Protein AF-A0A3D2AA61-F1 (afdb_monomer)

pLDDT: mean 83.74, std 10.02, range [57.31, 95.0]

Secondary structure (DSSP, 8-state):
--HHHHHHHHHHHHHHHHHHHHHHH-SS-GGGTTSTTTTTTTT---TTHHIIIIIHHHHHHHHHHHHHHHHHTGGGGGGHHHHHHHHHHHHHHHHHHHHTTSS-S---HHHHHHHHHHHHHHHHHHHHHHHTT-

Structure (mmCIF, N/CA/C/O backbone):
data_AF-A0A3D2AA61-F1
#
_entry.id   AF-A0A3D2AA61-F1
#
loop_
_atom_site.group_PDB
_atom_site.id
_atom_site.type_symbol
_atom_site.label_atom_id
_atom_site.label_alt_id
_atom_site.label_comp_id
_atom_site.label_asym_id
_atom_site.label_entity_id
_atom_site.label_seq_id
_atom_site.pdbx_PDB_ins_code
_atom_site.Cartn_x
_atom_site.Cartn_y
_atom_site.Cartn_z
_atom_site.occupancy
_atom_site.B_iso_or_equiv
_atom_site.auth_seq_id
_atom_site.auth_comp_id
_atom_site.auth_asym_id
_atom_site.auth_atom_id
_atom_site.pdbx_PDB_model_num
ATOM 1 N N . MET A 1 1 ? -23.909 0.444 8.204 1.00 60.06 1 MET A N 1
ATOM 2 C CA . MET A 1 1 ? -22.851 -0.455 7.676 1.00 60.06 1 MET A CA 1
ATOM 3 C C . MET A 1 1 ? -21.750 -0.605 8.720 1.00 60.06 1 MET A C 1
ATOM 5 O O . MET A 1 1 ? -21.261 0.413 9.195 1.00 60.06 1 MET A O 1
ATOM 9 N N . ASP A 1 2 ? -21.371 -1.830 9.090 1.00 82.88 2 ASP A N 1
ATOM 10 C CA . ASP A 1 2 ? -20.314 -2.131 10.080 1.00 82.88 2 ASP A CA 1
ATOM 11 C C . ASP A 1 2 ? -18.966 -1.479 9.692 1.00 82.88 2 ASP A C 1
ATOM 13 O O . ASP A 1 2 ? -18.650 -1.355 8.506 1.00 82.88 2 ASP A O 1
ATOM 17 N N . LEU A 1 3 ? -18.191 -0.993 10.669 1.00 84.00 3 LEU A N 1
ATOM 18 C CA . LEU A 1 3 ? -16.835 -0.474 10.459 1.00 84.00 3 LEU A CA 1
ATOM 19 C C . LEU A 1 3 ? -15.946 -1.510 9.769 1.00 84.00 3 LEU A C 1
ATOM 21 O O . LEU A 1 3 ? -15.302 -1.158 8.786 1.00 84.00 3 LEU A O 1
ATOM 25 N N . ARG A 1 4 ? -15.992 -2.777 10.202 1.00 85.38 4 ARG A N 1
ATOM 26 C CA . ARG A 1 4 ? -15.213 -3.870 9.593 1.00 85.38 4 ARG A CA 1
ATOM 27 C C . ARG A 1 4 ? -15.485 -3.995 8.102 1.00 85.38 4 ARG A C 1
ATOM 29 O O . ARG A 1 4 ? -14.555 -4.031 7.307 1.00 85.38 4 ARG A O 1
ATOM 36 N N . LYS A 1 5 ? -16.766 -3.972 7.725 1.00 88.88 5 LYS A N 1
ATOM 37 C CA . LYS A 1 5 ? -17.198 -4.058 6.324 1.00 88.88 5 LYS A CA 1
ATOM 38 C C . LYS A 1 5 ? -16.640 -2.902 5.498 1.00 88.88 5 LYS A C 1
ATOM 40 O O . LYS A 1 5 ? -16.124 -3.134 4.415 1.00 88.88 5 LYS A O 1
ATOM 45 N N . THR A 1 6 ? -16.682 -1.672 6.017 1.00 89.69 6 THR A N 1
ATOM 46 C CA . THR A 1 6 ? -16.098 -0.514 5.319 1.00 89.69 6 THR A CA 1
ATOM 47 C C . THR A 1 6 ? -14.590 -0.675 5.113 1.00 89.69 6 THR A C 1
ATOM 49 O O . THR A 1 6 ? -14.113 -0.445 4.009 1.00 89.69 6 THR A O 1
ATOM 52 N N . LEU A 1 7 ? -13.845 -1.103 6.138 1.00 90.88 7 LEU A N 1
ATOM 53 C CA . LEU A 1 7 ? -12.395 -1.305 6.025 1.00 90.88 7 LEU A CA 1
ATOM 54 C C . LEU A 1 7 ? -12.047 -2.435 5.045 1.00 90.88 7 LEU A C 1
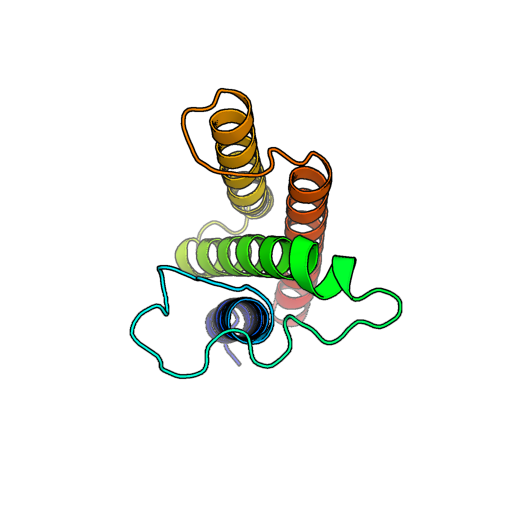ATOM 56 O O . LEU A 1 7 ? -11.151 -2.271 4.223 1.00 90.88 7 LEU A O 1
ATOM 60 N N . ALA A 1 8 ? -12.789 -3.544 5.089 1.00 92.06 8 ALA A N 1
ATOM 61 C CA . ALA A 1 8 ? -12.619 -4.660 4.163 1.00 92.06 8 ALA A CA 1
ATOM 62 C C . ALA A 1 8 ? -12.894 -4.245 2.710 1.00 92.06 8 ALA A C 1
ATOM 64 O O . ALA A 1 8 ? -12.140 -4.619 1.819 1.00 92.06 8 ALA A O 1
ATOM 65 N N . ILE A 1 9 ? -13.919 -3.420 2.470 1.00 93.00 9 ILE A N 1
ATOM 66 C CA . ILE A 1 9 ? -14.203 -2.870 1.137 1.00 93.00 9 ILE A CA 1
ATOM 67 C C . ILE A 1 9 ? -13.016 -2.041 0.630 1.00 93.00 9 ILE A C 1
ATOM 69 O O . ILE A 1 9 ? -12.589 -2.243 -0.503 1.00 93.00 9 ILE A O 1
ATOM 73 N N . HIS A 1 10 ? -12.452 -1.154 1.460 1.00 93.25 10 HIS A N 1
ATOM 74 C CA . HIS A 1 10 ? -11.259 -0.386 1.086 1.00 93.25 10 HIS A CA 1
ATOM 75 C C . HIS A 1 10 ? -10.081 -1.301 0.730 1.00 93.25 10 HIS A C 1
ATOM 77 O O . HIS A 1 10 ? -9.452 -1.095 -0.303 1.00 93.25 10 HIS A O 1
ATOM 83 N N . ALA A 1 11 ? -9.818 -2.333 1.536 1.00 93.31 11 ALA A N 1
ATOM 84 C CA . ALA A 1 11 ? -8.744 -3.284 1.265 1.00 93.31 11 ALA A CA 1
ATOM 85 C C . ALA A 1 11 ? -8.946 -4.031 -0.064 1.00 93.31 11 ALA A C 1
ATOM 87 O O . ALA A 1 11 ? -8.049 -4.048 -0.904 1.00 93.31 11 ALA A O 1
ATOM 88 N N . VAL A 1 12 ? -10.132 -4.610 -0.275 1.00 94.62 12 VAL A N 1
ATOM 89 C CA . VAL A 1 12 ? -10.428 -5.424 -1.463 1.00 94.62 12 VAL A CA 1
ATOM 90 C C . VAL A 1 12 ? -10.426 -4.576 -2.731 1.00 94.62 12 VAL A C 1
ATOM 92 O O . VAL A 1 12 ? -9.796 -4.965 -3.709 1.00 94.62 12 VAL A O 1
ATOM 95 N N . ILE A 1 13 ? -11.078 -3.407 -2.723 1.00 94.56 13 ILE A N 1
ATOM 96 C CA . ILE A 1 13 ? -11.121 -2.529 -3.902 1.00 94.56 13 ILE A CA 1
ATOM 97 C C . ILE A 1 13 ? -9.711 -2.086 -4.288 1.00 94.56 13 ILE A C 1
ATOM 99 O O . ILE A 1 13 ? -9.344 -2.190 -5.455 1.00 94.56 13 ILE A O 1
ATOM 103 N N . SER A 1 14 ? -8.903 -1.630 -3.328 1.00 94.31 14 SER A N 1
ATOM 104 C CA . SER A 1 14 ? -7.536 -1.191 -3.618 1.00 94.31 14 SER A CA 1
ATOM 105 C C . SER A 1 14 ? -6.659 -2.327 -4.137 1.00 94.31 14 SER A C 1
ATOM 107 O O . SER A 1 14 ? -5.884 -2.112 -5.065 1.00 94.31 14 SER A O 1
ATOM 109 N N . LEU A 1 15 ? -6.817 -3.541 -3.605 1.00 92.50 15 LEU A N 1
ATOM 110 C CA . LEU A 1 15 ? -6.068 -4.710 -4.060 1.00 92.50 15 LEU A CA 1
ATOM 111 C C . LEU A 1 15 ? -6.464 -5.118 -5.486 1.00 92.50 15 LEU A C 1
ATOM 113 O O . LEU A 1 15 ? -5.591 -5.329 -6.325 1.00 92.50 15 LEU A O 1
ATOM 117 N N . VAL A 1 16 ? -7.764 -5.153 -5.792 1.00 92.56 16 VAL A N 1
ATOM 118 C CA . VAL A 1 16 ? -8.268 -5.442 -7.145 1.00 92.56 16 VAL A CA 1
ATOM 119 C C . VAL A 1 16 ? -7.800 -4.383 -8.142 1.00 92.56 16 VAL A C 1
ATOM 121 O O . VAL A 1 16 ? -7.336 -4.732 -9.227 1.00 92.56 16 VAL A O 1
ATOM 124 N N . LEU A 1 17 ? -7.865 -3.099 -7.779 1.00 92.88 17 LEU A N 1
ATOM 125 C CA . LEU A 1 17 ? -7.369 -2.011 -8.624 1.00 92.88 17 LEU A CA 1
ATOM 126 C C . LEU A 1 17 ? -5.862 -2.130 -8.869 1.00 92.88 17 LEU A C 1
ATOM 128 O O . LEU A 1 17 ? -5.432 -2.041 -10.016 1.00 92.88 17 LEU A O 1
ATOM 132 N N . GLY A 1 18 ? -5.075 -2.395 -7.822 1.00 90.00 18 GLY A N 1
ATOM 133 C CA . GLY A 1 18 ? -3.631 -2.588 -7.939 1.00 90.00 18 GLY A CA 1
ATOM 134 C C . GLY A 1 18 ? -3.286 -3.739 -8.882 1.00 90.00 18 GLY A C 1
ATOM 135 O O . GLY A 1 18 ? -2.503 -3.550 -9.806 1.00 90.00 18 GLY A O 1
ATOM 136 N N . ILE A 1 19 ? -3.927 -4.904 -8.716 1.00 87.81 19 ILE A N 1
ATOM 137 C CA . ILE A 1 19 ? -3.750 -6.063 -9.610 1.00 87.81 19 ILE A CA 1
ATOM 138 C C . ILE A 1 19 ? -4.147 -5.722 -11.047 1.00 87.81 19 ILE A C 1
ATOM 140 O O . ILE A 1 19 ? -3.437 -6.093 -11.977 1.00 87.81 19 ILE A O 1
ATOM 144 N N . THR A 1 20 ? -5.258 -5.008 -11.239 1.00 87.50 20 THR A N 1
ATOM 145 C CA . THR A 1 20 ? -5.753 -4.637 -12.572 1.00 87.50 20 THR A CA 1
ATOM 146 C C . THR A 1 20 ? -4.750 -3.747 -13.299 1.00 87.50 20 THR A C 1
ATOM 148 O O . THR A 1 20 ? -4.410 -4.013 -14.449 1.00 87.50 20 THR A O 1
ATOM 151 N N . ILE A 1 21 ? -4.221 -2.723 -12.624 1.00 86.94 21 ILE A N 1
ATOM 152 C CA . ILE A 1 21 ? -3.186 -1.848 -13.187 1.00 86.94 21 ILE A CA 1
ATOM 153 C C . ILE A 1 21 ? -1.933 -2.668 -13.514 1.00 86.94 21 ILE A C 1
ATOM 155 O O . ILE A 1 21 ? -1.400 -2.570 -14.619 1.00 86.94 21 ILE A O 1
ATOM 159 N N . TYR A 1 22 ? -1.504 -3.534 -12.593 1.00 83.06 22 TYR A N 1
ATOM 160 C CA . TYR A 1 22 ? -0.333 -4.385 -12.797 1.00 83.06 22 TYR A CA 1
ATOM 161 C C . TYR A 1 22 ? -0.50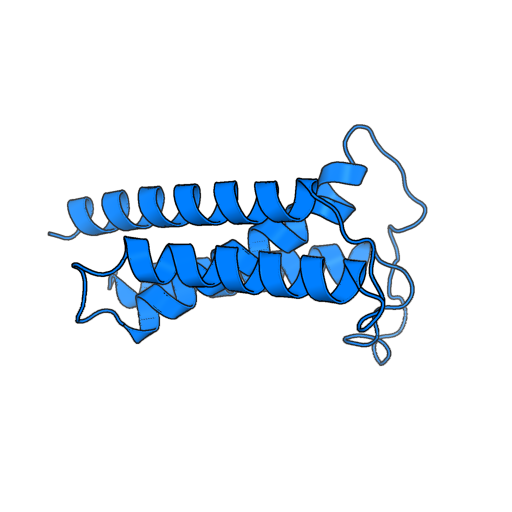0 -5.312 -14.012 1.00 83.06 22 TYR A C 1
ATOM 163 O O . TYR A 1 22 ? 0.406 -5.427 -14.831 1.00 83.06 22 TYR A O 1
ATOM 171 N N . TYR A 1 23 ? -1.676 -5.922 -14.178 1.00 80.94 23 TYR A N 1
ATOM 172 C CA . TYR A 1 23 ? -1.997 -6.801 -15.305 1.00 80.94 23 TYR A CA 1
ATOM 173 C C . TYR A 1 23 ? -2.029 -6.070 -16.653 1.00 80.94 23 TYR A C 1
ATOM 175 O O . TYR A 1 23 ? -1.547 -6.593 -17.660 1.00 80.94 23 TYR A O 1
ATOM 183 N N . LEU A 1 24 ? -2.601 -4.863 -16.681 1.00 81.62 24 LEU A N 1
ATOM 184 C CA . LEU A 1 24 ? -2.777 -4.097 -17.913 1.00 81.62 24 LEU A CA 1
ATOM 185 C C . LEU A 1 24 ? -1.470 -3.486 -18.428 1.00 81.62 24 LEU A C 1
ATOM 187 O O . LEU A 1 24 ? -1.300 -3.380 -19.645 1.00 81.62 24 LEU A O 1
ATOM 191 N N . PHE A 1 25 ? -0.566 -3.080 -17.529 1.00 79.44 25 PHE A N 1
ATOM 192 C CA . PHE A 1 25 ? 0.590 -2.255 -17.888 1.00 79.44 25 PHE A CA 1
ATOM 193 C C . PHE A 1 25 ? 1.964 -2.921 -17.735 1.00 79.44 25 PHE A C 1
ATOM 195 O O . PHE A 1 25 ? 2.893 -2.483 -18.413 1.00 79.44 25 PHE A O 1
ATOM 202 N N . ARG A 1 26 ? 2.146 -3.955 -16.897 1.00 72.44 26 ARG A N 1
ATOM 203 C CA . ARG A 1 26 ? 3.447 -4.645 -16.799 1.00 72.44 26 ARG A CA 1
ATOM 204 C C . ARG A 1 26 ? 3.545 -5.805 -17.784 1.00 72.44 26 ARG A C 1
ATOM 206 O O . ARG A 1 26 ? 2.764 -6.752 -17.721 1.00 72.44 26 ARG A O 1
ATOM 213 N N . MET A 1 27 ? 4.584 -5.779 -18.620 1.00 57.47 27 MET A N 1
ATOM 214 C CA . MET A 1 27 ? 5.020 -6.961 -19.365 1.00 57.47 27 MET A CA 1
ATOM 215 C C . MET A 1 27 ? 5.618 -8.000 -18.408 1.00 57.47 27 MET A C 1
ATOM 217 O O . MET A 1 27 ? 6.420 -7.664 -17.538 1.00 57.47 27 MET A O 1
ATOM 221 N N . SER A 1 28 ? 5.223 -9.264 -18.590 1.00 57.31 28 SER A N 1
ATOM 222 C CA . SER A 1 28 ? 5.824 -10.433 -17.927 1.00 57.31 28 SER A CA 1
ATOM 223 C C . SER A 1 28 ? 5.636 -10.495 -16.405 1.00 57.31 28 SER A C 1
ATOM 225 O O . SER A 1 28 ? 6.583 -10.664 -15.639 1.00 57.31 28 SER A O 1
ATOM 227 N N . VAL A 1 29 ? 4.388 -10.396 -15.944 1.00 61.34 29 VAL A N 1
ATOM 228 C CA . VAL A 1 29 ? 4.044 -10.610 -14.530 1.00 61.34 29 VAL A CA 1
ATOM 229 C C . VAL A 1 29 ? 3.961 -12.111 -14.237 1.00 61.34 29 VAL A C 1
ATOM 231 O O . VAL A 1 29 ? 3.043 -12.775 -14.713 1.00 61.34 29 VAL A O 1
ATOM 234 N N . ILE A 1 30 ? 4.865 -12.641 -13.402 1.00 64.62 30 ILE A N 1
ATOM 235 C CA . ILE A 1 30 ? 4.868 -14.061 -12.977 1.00 64.62 30 ILE A CA 1
ATOM 236 C C . ILE A 1 30 ? 3.512 -14.463 -12.373 1.00 64.62 30 ILE A C 1
ATOM 238 O O . ILE A 1 30 ? 2.989 -15.539 -12.652 1.00 64.62 30 ILE A O 1
ATOM 242 N N . LEU A 1 31 ? 2.907 -13.559 -11.598 1.00 62.75 31 LEU A N 1
ATOM 243 C CA . LEU A 1 31 ? 1.637 -13.773 -10.897 1.00 62.75 31 LEU A CA 1
ATOM 244 C C . LEU A 1 31 ? 0.452 -14.068 -11.841 1.00 62.75 31 LEU A C 1
ATOM 246 O O . LEU A 1 31 ? -0.505 -14.733 -11.448 1.00 62.75 31 LEU A O 1
ATOM 250 N N . LEU A 1 32 ? 0.523 -13.590 -13.088 1.00 65.94 32 LEU A N 1
ATOM 251 C CA . LEU A 1 32 ? -0.511 -13.735 -14.120 1.00 65.94 32 LEU A CA 1
ATOM 252 C C . LEU A 1 32 ? 0.056 -14.352 -15.405 1.00 65.94 32 LEU A C 1
ATOM 254 O O . LEU A 1 32 ? -0.517 -14.189 -16.479 1.00 65.94 32 LEU A O 1
ATOM 258 N N . ALA A 1 33 ? 1.170 -15.085 -15.305 1.00 66.12 33 ALA A N 1
ATOM 259 C CA . ALA A 1 33 ? 1.825 -15.719 -16.451 1.00 66.12 33 ALA A CA 1
ATOM 260 C C . ALA A 1 33 ? 0.925 -16.743 -17.173 1.00 66.12 33 ALA A C 1
ATOM 262 O O . ALA A 1 33 ? 1.154 -17.060 -18.334 1.00 66.12 33 ALA A O 1
ATOM 263 N N . TRP A 1 34 ? -0.109 -17.239 -16.490 1.00 68.81 34 TRP A N 1
ATOM 264 C CA . TRP A 1 34 ? -1.097 -18.188 -17.000 1.00 68.81 34 TRP A CA 1
ATOM 265 C C . TRP A 1 34 ? -2.282 -17.525 -17.725 1.00 68.81 34 TRP A C 1
ATOM 267 O O . TRP A 1 34 ? -3.102 -18.235 -18.304 1.00 68.81 34 TRP A O 1
ATOM 277 N N . VAL A 1 35 ? -2.395 -16.190 -17.710 1.00 68.56 35 VAL A N 1
ATOM 278 C CA . VAL A 1 35 ? -3.472 -15.465 -18.397 1.00 68.56 35 VAL A CA 1
ATOM 279 C C . VAL A 1 35 ? -2.969 -14.969 -19.760 1.00 68.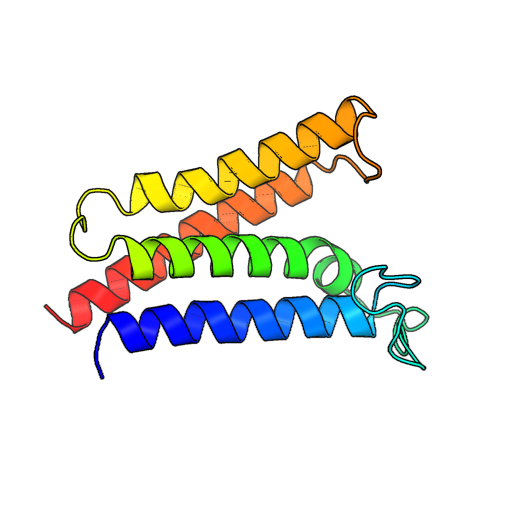56 35 VAL A C 1
ATOM 281 O O . VAL A 1 35 ? -2.110 -14.082 -19.798 1.00 68.56 35 VAL A O 1
ATOM 284 N N . PRO A 1 36 ? -3.491 -15.491 -20.887 1.00 63.31 36 PRO A N 1
ATOM 285 C CA . PRO A 1 36 ? -3.110 -15.012 -22.212 1.00 63.31 36 PRO A CA 1
ATOM 286 C C . PRO A 1 36 ? -3.531 -13.545 -22.402 1.00 63.31 36 PRO A C 1
ATOM 288 O O . PRO A 1 36 ? -4.612 -13.145 -21.977 1.00 63.31 36 PRO A O 1
ATOM 291 N N . GLY A 1 37 ? -2.674 -12.739 -23.039 1.00 63.84 37 GLY A N 1
ATOM 292 C CA . GLY A 1 37 ? -2.948 -11.320 -23.310 1.00 63.84 37 GLY A CA 1
ATOM 293 C C . GLY A 1 37 ? -2.620 -10.355 -22.164 1.00 63.84 37 GLY A C 1
ATOM 294 O O . GLY A 1 37 ? -3.231 -9.296 -22.076 1.00 63.84 37 GLY A O 1
ATOM 295 N N . ASN A 1 38 ? -1.679 -10.689 -21.276 1.00 64.31 38 ASN A N 1
ATOM 296 C CA . ASN A 1 38 ? -1.163 -9.722 -20.303 1.00 64.31 38 ASN A CA 1
ATOM 297 C C . ASN A 1 38 ? -0.495 -8.515 -21.003 1.00 64.31 38 ASN A C 1
ATOM 299 O O . ASN A 1 38 ? -0.024 -8.616 -22.134 1.00 64.31 38 ASN A O 1
ATOM 303 N N . ALA A 1 39 ? -0.459 -7.361 -20.326 1.00 66.00 39 ALA A N 1
ATOM 304 C CA . ALA A 1 39 ? 0.244 -6.162 -20.794 1.00 66.00 39 ALA A CA 1
ATOM 305 C C . ALA A 1 39 ? -0.336 -5.469 -22.051 1.00 66.00 39 ALA A C 1
ATOM 307 O O . ALA A 1 39 ? 0.394 -4.784 -22.768 1.00 66.00 39 ALA A O 1
ATOM 308 N N . VAL A 1 40 ? -1.648 -5.592 -22.305 1.00 68.81 40 VAL A N 1
ATOM 309 C CA . VAL A 1 40 ? -2.343 -4.988 -23.470 1.00 68.81 40 VAL A CA 1
ATOM 310 C C . VAL A 1 40 ? -2.049 -3.490 -23.636 1.00 68.81 40 VAL A C 1
ATOM 312 O O . VAL A 1 40 ? -1.985 -2.992 -24.757 1.00 68.81 40 VAL A O 1
ATOM 315 N N . LEU A 1 41 ? -1.849 -2.763 -22.531 1.00 72.75 41 LEU A N 1
ATOM 316 C CA . LEU A 1 41 ? -1.610 -1.317 -22.534 1.00 72.75 41 LEU A CA 1
ATOM 317 C C . LEU A 1 41 ? -0.137 -0.939 -22.314 1.00 72.75 41 LEU A C 1
ATOM 319 O O . LEU A 1 41 ? 0.170 0.250 -22.228 1.00 72.75 41 LEU A O 1
ATOM 323 N N . ALA A 1 42 ? 0.783 -1.906 -22.240 1.00 71.50 42 ALA A N 1
ATOM 324 C CA . ALA A 1 42 ? 2.189 -1.639 -21.925 1.00 71.50 42 ALA A CA 1
ATOM 325 C C . ALA A 1 42 ? 2.876 -0.708 -22.937 1.00 71.50 42 ALA A C 1
ATOM 327 O O . ALA A 1 42 ? 3.725 0.091 -22.551 1.00 71.50 42 ALA A O 1
ATOM 328 N N . ASN A 1 43 ? 2.462 -0.757 -24.208 1.00 75.44 43 ASN A N 1
ATOM 329 C CA . ASN A 1 43 ? 3.034 0.063 -25.283 1.00 75.44 43 ASN A CA 1
ATOM 330 C C . ASN A 1 43 ? 2.321 1.404 -25.500 1.00 75.44 43 ASN A C 1
ATOM 332 O O . ASN A 1 43 ? 2.772 2.216 -26.303 1.00 75.44 43 ASN A O 1
ATOM 336 N N . ILE A 1 44 ? 1.196 1.644 -24.826 1.00 77.50 44 ILE A N 1
ATOM 337 C CA . ILE A 1 44 ? 0.531 2.950 -24.881 1.00 77.50 44 ILE A CA 1
ATOM 338 C C . ILE A 1 44 ? 1.350 3.900 -24.006 1.00 77.50 44 ILE A C 1
ATOM 340 O O . ILE A 1 44 ? 1.883 3.455 -23.001 1.00 77.50 44 ILE A O 1
ATOM 344 N N . SER A 1 45 ? 1.470 5.180 -24.334 1.00 80.44 45 SER A N 1
ATOM 345 C CA . SER A 1 45 ? 2.058 6.181 -23.436 1.00 80.44 45 SER A CA 1
ATOM 346 C C . SER A 1 45 ? 1.167 7.414 -23.402 1.00 80.44 45 SER A C 1
ATOM 348 O O . SER A 1 45 ? 0.508 7.751 -24.387 1.00 80.44 45 SER A O 1
ATOM 350 N N . PHE A 1 46 ? 1.070 8.050 -22.239 1.00 84.12 46 PHE A N 1
ATOM 351 C CA . PHE A 1 46 ? 0.270 9.258 -22.049 1.00 84.12 46 PHE A CA 1
ATOM 352 C C . PHE A 1 46 ? 0.841 10.095 -20.896 1.00 84.12 46 PHE A C 1
ATOM 354 O O . PHE A 1 46 ? 1.556 9.557 -20.051 1.00 84.12 46 PHE A O 1
ATOM 361 N N . PRO A 1 47 ? 0.555 11.408 -20.822 1.00 83.69 47 PRO A N 1
ATOM 362 C CA . PRO A 1 47 ? 1.099 12.251 -19.761 1.00 83.69 47 PRO A CA 1
ATOM 363 C C . PRO A 1 47 ? 0.733 11.726 -18.362 1.00 83.69 47 PRO A C 1
ATOM 365 O O . PRO A 1 47 ? -0.444 11.611 -18.027 1.00 83.69 47 PRO A O 1
ATOM 368 N N . GLY A 1 48 ? 1.745 11.413 -17.545 1.00 79.62 48 GLY A N 1
ATOM 369 C CA . GLY A 1 48 ? 1.567 10.882 -16.186 1.00 79.62 48 GLY A CA 1
ATOM 370 C C . GLY A 1 48 ? 1.372 9.364 -16.097 1.00 79.62 48 GLY A C 1
ATOM 371 O O . GLY A 1 48 ? 1.087 8.849 -15.014 1.00 79.62 48 GLY A O 1
ATOM 372 N N . ASP A 1 49 ? 1.544 8.635 -17.200 1.00 82.25 49 ASP A N 1
ATOM 373 C CA . ASP A 1 49 ? 1.453 7.176 -17.229 1.00 82.25 49 ASP A CA 1
ATOM 374 C C . ASP A 1 49 ? 2.455 6.491 -16.289 1.00 82.25 49 ASP A C 1
ATOM 376 O O . ASP A 1 49 ? 2.091 5.521 -15.632 1.00 82.25 49 ASP A O 1
ATOM 380 N N . SER A 1 50 ? 3.669 7.024 -16.144 1.00 81.25 50 SER A N 1
ATOM 381 C CA . SER A 1 50 ? 4.689 6.517 -15.220 1.00 81.25 50 SER A CA 1
ATOM 382 C C . SER A 1 50 ? 4.191 6.451 -13.774 1.00 81.25 50 SER A C 1
ATOM 384 O O . SER A 1 50 ? 4.414 5.455 -13.090 1.00 81.25 50 SER A O 1
ATOM 386 N N . ILE A 1 51 ? 3.430 7.453 -13.326 1.00 84.50 51 ILE A N 1
ATOM 387 C CA . ILE A 1 51 ? 2.868 7.476 -11.970 1.00 84.50 51 ILE A CA 1
ATOM 388 C C . ILE A 1 51 ? 1.829 6.375 -11.795 1.00 84.50 51 ILE A C 1
ATOM 390 O O . ILE A 1 51 ? 1.830 5.667 -10.791 1.00 84.50 51 ILE A O 1
ATOM 394 N N . ILE A 1 52 ? 0.955 6.213 -12.784 1.00 84.25 52 ILE A N 1
ATOM 395 C CA . ILE A 1 52 ? -0.107 5.207 -12.749 1.00 84.25 52 ILE A CA 1
ATOM 396 C C . ILE A 1 52 ? 0.469 3.794 -12.856 1.00 84.25 52 ILE A C 1
ATOM 398 O O . ILE A 1 52 ? -0.067 2.878 -12.246 1.00 84.25 52 ILE A O 1
ATOM 402 N N . ARG A 1 53 ? 1.547 3.603 -13.617 1.00 82.69 53 ARG A N 1
ATOM 403 C CA . ARG A 1 53 ? 2.131 2.283 -13.886 1.00 82.69 53 ARG A CA 1
ATOM 404 C C . ARG A 1 53 ? 3.059 1.797 -12.793 1.00 82.69 53 ARG A C 1
ATOM 406 O O . ARG A 1 53 ? 3.061 0.600 -12.518 1.00 82.69 53 ARG A O 1
ATOM 413 N N . PHE A 1 54 ? 3.854 2.702 -12.233 1.00 82.44 54 PHE A N 1
ATOM 414 C CA . PHE A 1 54 ? 4.935 2.339 -11.326 1.00 82.44 54 PHE A CA 1
ATOM 415 C C . PHE A 1 54 ? 4.581 2.666 -9.877 1.00 82.44 54 PHE A C 1
ATOM 417 O O . PHE A 1 54 ? 4.595 1.762 -9.067 1.00 82.44 54 PHE A O 1
ATOM 424 N N . TYR A 1 55 ? 4.119 3.877 -9.555 1.00 86.94 55 TYR A N 1
ATOM 425 C CA . TYR A 1 55 ? 3.935 4.271 -8.146 1.00 86.94 55 TYR A CA 1
ATOM 426 C C . TYR A 1 55 ? 2.533 3.992 -7.579 1.00 86.94 55 TYR A C 1
ATOM 428 O O . TYR A 1 55 ? 2.360 3.752 -6.381 1.00 86.94 55 TYR A O 1
ATOM 436 N N . LEU A 1 56 ? 1.492 4.052 -8.416 1.00 89.69 56 LEU A N 1
ATOM 437 C CA . LEU A 1 56 ? 0.111 3.846 -7.972 1.00 89.69 56 LEU A CA 1
ATOM 438 C C . LEU A 1 56 ? -0.160 2.412 -7.474 1.00 89.69 56 LEU A C 1
ATOM 440 O O . LEU A 1 56 ? -0.853 2.285 -6.461 1.00 89.69 56 LEU A O 1
ATOM 444 N N . PRO A 1 57 ? 0.351 1.334 -8.105 1.00 89.44 57 PRO A N 1
ATOM 445 C CA . PRO A 1 57 ? 0.198 -0.018 -7.573 1.00 89.44 57 PRO A CA 1
ATOM 446 C C . PRO A 1 57 ? 0.807 -0.169 -6.178 1.00 89.44 57 PRO A C 1
ATOM 448 O O . PRO A 1 57 ? 0.126 -0.664 -5.283 1.00 89.44 57 PRO A O 1
ATOM 451 N N . ASP A 1 58 ? 2.021 0.338 -5.964 1.00 88.38 58 ASP A N 1
ATOM 452 C CA . ASP A 1 58 ? 2.727 0.267 -4.681 1.00 88.38 58 ASP A CA 1
ATOM 453 C C . ASP A 1 58 ? 2.005 1.045 -3.575 1.00 88.38 58 ASP A C 1
ATOM 455 O O . ASP A 1 58 ? 1.796 0.540 -2.462 1.00 88.38 58 ASP A O 1
ATOM 459 N N . PHE A 1 59 ? 1.475 2.226 -3.909 1.00 93.56 59 PHE A N 1
ATOM 460 C CA . PHE A 1 59 ? 0.550 2.948 -3.039 1.00 93.56 59 PHE A CA 1
ATOM 461 C C . PHE A 1 59 ? -0.684 2.097 -2.689 1.00 93.56 59 PHE A C 1
ATOM 463 O O . PHE A 1 59 ? -1.043 1.971 -1.514 1.00 93.56 59 PHE A O 1
ATOM 470 N N . LEU A 1 60 ? -1.349 1.509 -3.690 1.00 93.94 60 LEU A N 1
ATOM 471 C CA . LEU A 1 60 ? -2.583 0.736 -3.508 1.00 93.94 60 LEU A CA 1
ATOM 472 C C . LEU A 1 60 ? -2.357 -0.535 -2.686 1.00 93.94 60 LEU A C 1
ATOM 474 O O . LEU A 1 60 ? -3.212 -0.889 -1.872 1.00 93.94 60 LEU A O 1
ATOM 478 N N . TRP A 1 61 ? -1.218 -1.200 -2.857 1.00 92.75 61 TRP A N 1
ATOM 479 C CA . TRP A 1 61 ? -0.847 -2.393 -2.102 1.00 92.75 61 TRP A CA 1
ATOM 480 C C . TRP A 1 61 ? -0.565 -2.066 -0.640 1.00 92.75 61 TRP A C 1
ATOM 482 O O . TRP A 1 61 ? -1.149 -2.692 0.249 1.00 92.75 61 TRP A O 1
ATOM 492 N N . CYS A 1 62 ? 0.244 -1.038 -0.366 1.00 93.75 62 CYS A N 1
ATOM 493 C CA . CYS A 1 62 ? 0.487 -0.599 1.007 1.00 93.75 62 CYS A CA 1
ATOM 494 C C . CYS A 1 62 ? -0.807 -0.107 1.675 1.00 93.75 62 CYS A C 1
ATOM 496 O O . CYS A 1 62 ? -1.057 -0.399 2.850 1.00 93.75 62 CYS A O 1
ATOM 498 N N . TYR A 1 63 ? -1.665 0.597 0.933 1.00 95.00 63 TYR A N 1
ATOM 499 C CA . TYR A 1 63 ? -2.977 1.032 1.406 1.00 95.00 63 TYR A CA 1
ATOM 500 C C . TYR A 1 63 ? -3.869 -0.167 1.761 1.00 95.00 63 TYR A C 1
ATOM 502 O O . TYR A 1 63 ? -4.420 -0.225 2.865 1.00 95.00 63 TYR A O 1
ATOM 510 N N . ALA A 1 64 ? -3.968 -1.161 0.873 1.00 94.75 64 ALA A N 1
ATOM 511 C CA . ALA A 1 64 ? -4.744 -2.376 1.106 1.00 94.75 64 ALA A CA 1
ATOM 512 C C . ALA A 1 64 ? -4.232 -3.163 2.323 1.00 94.75 64 ALA A C 1
ATOM 514 O O . ALA A 1 64 ? -5.036 -3.637 3.1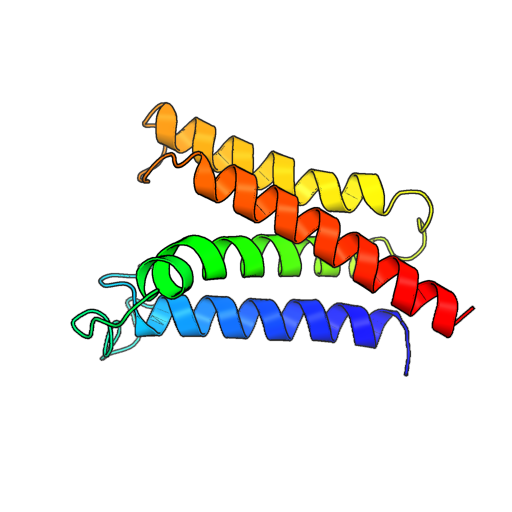34 1.00 94.75 64 ALA A O 1
ATOM 515 N N . LEU A 1 65 ? -2.910 -3.245 2.501 1.00 93.38 65 LEU A N 1
ATOM 516 C CA . LEU A 1 65 ? -2.285 -3.870 3.664 1.00 93.38 65 LEU A CA 1
ATOM 517 C C . LEU A 1 65 ? -2.662 -3.142 4.962 1.00 93.38 65 LEU A C 1
ATOM 519 O O . LEU A 1 65 ? -3.090 -3.788 5.919 1.00 93.38 65 LEU A O 1
ATOM 523 N N . CYS A 1 66 ? -2.596 -1.807 4.985 1.00 92.88 66 CYS A N 1
ATOM 524 C CA . CYS A 1 66 ? -2.995 -1.014 6.152 1.00 92.88 66 CYS A CA 1
ATOM 525 C C . CYS A 1 66 ? -4.454 -1.285 6.553 1.00 92.88 66 CYS A C 1
ATOM 527 O O . CYS A 1 66 ? -4.736 -1.566 7.718 1.00 92.88 66 CYS A O 1
ATOM 529 N N . PHE A 1 67 ? -5.388 -1.259 5.595 1.00 92.31 67 PHE A N 1
ATOM 530 C CA . PHE A 1 67 ? -6.803 -1.537 5.876 1.00 92.31 67 PHE A CA 1
ATOM 531 C C . PHE A 1 67 ? -7.061 -2.983 6.299 1.00 92.31 67 PHE A C 1
ATOM 533 O O . PHE A 1 67 ? -7.899 -3.218 7.173 1.00 92.31 67 PHE A O 1
ATOM 540 N N . SER A 1 68 ? -6.322 -3.938 5.737 1.00 91.94 68 SER A N 1
ATOM 541 C CA . SER A 1 68 ? -6.387 -5.345 6.141 1.00 91.94 68 SER A CA 1
ATOM 542 C C . SER A 1 68 ? -5.944 -5.521 7.594 1.00 91.94 68 SER A C 1
ATOM 544 O O . SER A 1 68 ? -6.659 -6.132 8.389 1.00 91.94 68 SER A O 1
ATOM 546 N N . LEU A 1 69 ? -4.827 -4.898 7.983 1.00 91.00 69 LEU A N 1
ATOM 547 C CA . LEU A 1 69 ? -4.344 -4.903 9.366 1.00 91.00 69 LEU A CA 1
ATOM 548 C C . LEU A 1 69 ? -5.339 -4.223 10.311 1.00 91.00 69 LEU A C 1
ATOM 550 O O . LEU A 1 69 ? -5.643 -4.765 11.373 1.00 91.00 69 LEU A O 1
ATOM 554 N N . PHE A 1 70 ? -5.916 -3.083 9.921 1.00 90.31 70 PHE A N 1
ATOM 555 C CA . PHE A 1 70 ? -6.962 -2.445 10.721 1.00 90.31 70 PHE A CA 1
ATOM 556 C C . PHE A 1 70 ? -8.169 -3.365 10.911 1.00 90.31 70 PHE A C 1
ATOM 558 O O . PHE A 1 70 ? -8.714 -3.416 12.012 1.00 90.31 70 PHE A O 1
ATOM 565 N N . CYS A 1 71 ? -8.570 -4.099 9.867 1.00 88.75 71 CYS A N 1
ATOM 566 C CA . CYS A 1 71 ? -9.688 -5.037 9.910 1.00 88.75 71 CYS A CA 1
ATOM 567 C C . CYS A 1 71 ? -9.429 -6.216 10.863 1.00 88.75 71 CYS A C 1
ATOM 569 O O . CYS A 1 71 ? -10.313 -6.581 11.641 1.00 88.75 71 CYS A O 1
ATOM 571 N N . ILE A 1 72 ? -8.219 -6.784 10.834 1.00 87.19 72 ILE A N 1
ATOM 572 C CA . ILE A 1 72 ? -7.812 -7.907 11.694 1.00 87.19 72 ILE A CA 1
ATOM 573 C C . ILE A 1 72 ? -7.707 -7.457 13.157 1.00 87.19 72 ILE A C 1
ATOM 575 O O . ILE A 1 72 ? -8.266 -8.092 14.051 1.00 87.19 72 ILE A O 1
ATOM 579 N N . TYR A 1 73 ? -7.050 -6.324 13.409 1.00 82.50 73 TYR A N 1
ATOM 580 C CA . TYR A 1 73 ? -6.734 -5.846 14.759 1.00 82.50 73 TYR A CA 1
ATOM 581 C C . TYR A 1 73 ? -7.741 -4.833 15.312 1.00 82.50 73 TYR A C 1
ATOM 583 O O . TYR A 1 73 ? -7.420 -4.059 16.219 1.00 82.50 73 TYR A O 1
ATOM 591 N N . LEU A 1 74 ? -8.983 -4.872 14.816 1.00 68.38 74 LEU A N 1
ATOM 592 C CA . LEU A 1 74 ? -10.055 -3.951 15.192 1.00 68.38 74 LEU A CA 1
ATOM 593 C C . LEU A 1 74 ? -10.213 -3.711 16.708 1.00 68.38 74 LEU A C 1
ATOM 595 O O . LEU A 1 74 ? -10.456 -2.570 17.072 1.00 68.38 74 LEU A O 1
ATOM 599 N N . PRO A 1 75 ? -10.054 -4.696 17.618 1.00 61.28 75 PRO A N 1
ATOM 600 C CA . PRO A 1 75 ? -10.185 -4.449 19.058 1.00 61.28 75 PRO A CA 1
ATOM 601 C C . PRO A 1 75 ? -9.144 -3.467 19.632 1.00 61.28 75 PRO A C 1
ATOM 603 O O . PRO A 1 75 ? -9.382 -2.859 20.672 1.00 61.28 75 PRO A O 1
ATOM 606 N N . SER A 1 76 ? -7.997 -3.272 18.966 1.00 62.75 76 SER A N 1
ATOM 607 C CA . SER A 1 76 ? -6.872 -2.466 19.463 1.00 62.75 76 SER A CA 1
ATOM 608 C C . SER A 1 76 ? -6.775 -1.095 18.780 1.00 62.75 76 SER A C 1
ATOM 610 O O . SER A 1 76 ? -5.716 -0.676 18.314 1.00 62.75 76 SER A O 1
ATOM 612 N N . PHE A 1 77 ? -7.887 -0.350 18.750 1.00 65.94 77 PHE A N 1
ATOM 613 C CA . PHE A 1 77 ? -8.017 0.970 18.102 1.00 65.94 77 PHE A CA 1
ATOM 614 C C . PHE A 1 77 ? -6.921 1.994 18.457 1.00 65.94 77 PHE A C 1
ATOM 616 O O . PHE A 1 77 ? -6.673 2.916 17.682 1.00 65.94 77 PHE A O 1
ATOM 623 N N . LYS A 1 78 ? -6.272 1.869 19.623 1.00 72.56 78 LYS A N 1
ATOM 624 C CA . LYS A 1 78 ? -5.176 2.758 20.052 1.00 72.56 78 LYS A CA 1
ATOM 625 C C . LYS A 1 78 ? -3.881 2.545 19.256 1.00 72.56 78 LYS A C 1
ATOM 627 O O . LYS A 1 78 ? -3.025 3.419 19.259 1.00 72.56 78 LYS A O 1
ATOM 632 N N . ARG A 1 79 ? -3.740 1.407 18.570 1.00 82.19 79 ARG A N 1
ATOM 633 C CA . ARG A 1 79 ? -2.525 1.004 17.845 1.00 82.19 79 ARG A CA 1
ATOM 634 C C . ARG A 1 79 ? -2.622 1.197 16.328 1.00 82.19 79 ARG A C 1
ATOM 636 O O . ARG A 1 79 ? -1.703 0.807 15.620 1.00 82.19 79 ARG A O 1
ATOM 643 N N . ALA A 1 80 ? -3.682 1.832 15.818 1.00 82.25 80 ALA A N 1
ATOM 644 C CA . ALA A 1 80 ? -3.844 2.086 14.382 1.00 82.25 80 ALA A CA 1
ATOM 645 C C . ALA A 1 80 ? -2.621 2.765 13.716 1.00 82.25 80 ALA A C 1
ATOM 647 O O . ALA A 1 80 ? -2.209 2.284 12.665 1.00 82.25 80 ALA A O 1
ATOM 648 N N . PRO A 1 81 ? -1.961 3.778 14.319 1.00 86.56 81 PRO A N 1
ATOM 649 C CA . PRO A 1 81 ? -0.739 4.348 13.737 1.00 86.56 81 PRO A CA 1
ATOM 650 C C . PRO A 1 81 ? 0.423 3.348 13.644 1.00 86.56 81 PRO A C 1
ATOM 652 O O . PRO A 1 81 ? 1.215 3.392 12.712 1.00 86.56 81 PRO A O 1
ATOM 655 N N . ILE A 1 82 ? 0.520 2.414 14.596 1.00 87.56 82 ILE A N 1
ATOM 656 C CA . ILE A 1 82 ? 1.555 1.373 14.583 1.00 87.56 82 ILE A CA 1
ATOM 657 C C . ILE A 1 82 ? 1.291 0.415 13.420 1.00 87.56 82 ILE A C 1
ATOM 659 O O . ILE A 1 82 ? 2.195 0.113 12.652 1.00 87.56 82 ILE A O 1
ATOM 663 N N . TYR A 1 83 ? 0.041 -0.023 13.249 1.00 87.06 83 TYR A N 1
ATOM 664 C CA . TYR A 1 83 ? -0.326 -0.923 12.155 1.00 87.06 83 TYR A CA 1
ATOM 665 C C . TYR A 1 83 ? -0.156 -0.280 10.775 1.00 87.06 83 TYR A C 1
ATOM 667 O O . TYR A 1 83 ? 0.218 -0.971 9.833 1.00 87.06 83 TYR A O 1
ATOM 675 N N . SER A 1 84 ? -0.380 1.031 10.646 1.00 87.88 84 SER A N 1
ATOM 676 C CA . SER A 1 84 ? -0.116 1.733 9.388 1.00 87.88 84 SER A CA 1
ATOM 677 C C . SER A 1 84 ? 1.384 1.862 9.107 1.00 87.88 84 SER A C 1
ATOM 679 O O . SER A 1 84 ? 1.793 1.838 7.948 1.00 87.88 84 SER A O 1
ATOM 681 N N . LEU A 1 85 ? 2.217 1.970 10.147 1.00 90.44 85 LEU A N 1
ATOM 682 C CA . LEU A 1 85 ? 3.672 2.019 10.009 1.00 90.44 85 LEU A CA 1
ATOM 683 C C . LEU A 1 85 ? 4.264 0.668 9.584 1.00 90.44 85 LEU A C 1
ATOM 685 O O . LEU A 1 85 ? 5.238 0.647 8.839 1.00 90.44 85 LEU A O 1
ATOM 689 N N . VAL A 1 86 ? 3.659 -0.452 9.998 1.00 90.38 86 VAL A N 1
ATOM 690 C CA . VAL A 1 86 ? 4.091 -1.801 9.581 1.00 90.38 86 VAL A CA 1
ATOM 691 C C . VAL A 1 86 ? 4.117 -1.930 8.058 1.00 90.38 86 VAL A C 1
ATOM 693 O O . VAL A 1 86 ? 5.080 -2.473 7.527 1.00 90.38 86 VAL A O 1
ATOM 696 N N . GLY A 1 87 ? 3.111 -1.398 7.355 1.00 88.19 87 GLY A N 1
ATOM 697 C CA . GLY A 1 87 ? 3.079 -1.433 5.889 1.00 88.19 87 GLY A CA 1
ATOM 698 C C . GLY A 1 87 ? 4.245 -0.675 5.251 1.00 88.19 87 GLY A C 1
ATOM 699 O O . GLY A 1 87 ? 4.881 -1.191 4.338 1.00 88.19 87 GLY A O 1
ATOM 700 N N . VAL A 1 88 ? 4.582 0.497 5.798 1.00 91.00 88 VAL A N 1
ATOM 701 C CA . VAL A 1 88 ? 5.716 1.311 5.330 1.00 91.00 88 VAL A CA 1
ATOM 702 C C . VAL A 1 88 ? 7.034 0.592 5.571 1.00 91.00 88 VAL A C 1
ATOM 704 O O . VAL A 1 88 ? 7.830 0.447 4.653 1.00 91.00 88 VAL A O 1
ATOM 707 N N . VAL A 1 89 ? 7.257 0.105 6.794 1.00 93.38 89 VAL A N 1
ATOM 708 C CA . VAL A 1 89 ? 8.494 -0.601 7.151 1.00 93.38 89 VAL A CA 1
ATOM 709 C C . VAL A 1 89 ? 8.661 -1.853 6.296 1.00 93.38 89 VAL A C 1
ATOM 711 O O . VAL A 1 89 ? 9.751 -2.100 5.795 1.00 93.38 89 VAL A O 1
ATOM 714 N N 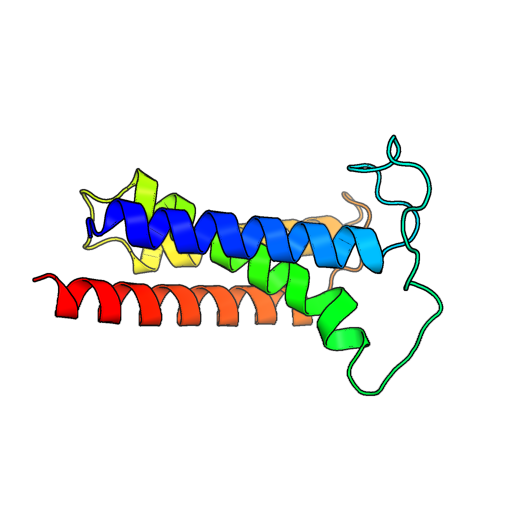. TYR A 1 90 ? 7.585 -2.613 6.089 1.00 91.62 90 TYR A N 1
ATOM 715 C CA . TYR A 1 90 ? 7.607 -3.793 5.231 1.00 91.62 90 TYR A CA 1
ATOM 716 C C . TYR A 1 90 ? 7.999 -3.451 3.787 1.00 91.62 90 TYR A C 1
ATOM 718 O O . TYR A 1 90 ? 8.889 -4.098 3.237 1.00 91.62 90 TYR A O 1
ATOM 726 N N . GLY A 1 91 ? 7.393 -2.412 3.201 1.00 88.12 91 GLY A N 1
ATOM 727 C CA . GLY A 1 91 ? 7.739 -1.940 1.858 1.00 88.12 91 GLY A CA 1
ATOM 728 C C . GLY A 1 91 ? 9.192 -1.466 1.759 1.00 88.12 91 GLY A C 1
ATOM 729 O O . GLY A 1 91 ? 9.931 -1.914 0.889 1.00 88.12 91 GLY A O 1
ATOM 730 N N . CYS A 1 92 ? 9.656 -0.650 2.710 1.00 90.44 92 CYS A N 1
ATOM 731 C CA . CYS A 1 92 ? 11.040 -0.168 2.735 1.00 90.44 92 CYS A CA 1
ATOM 732 C C . CYS A 1 92 ? 12.070 -1.296 2.920 1.00 90.44 92 CYS A C 1
ATOM 734 O O . CYS A 1 92 ? 13.171 -1.213 2.382 1.00 90.44 92 CYS A O 1
ATOM 736 N N . ILE A 1 93 ? 11.744 -2.352 3.677 1.00 91.88 93 ILE A N 1
ATOM 737 C CA . ILE A 1 93 ? 12.608 -3.539 3.787 1.00 91.88 93 ILE A CA 1
ATOM 738 C C . ILE A 1 93 ? 12.732 -4.223 2.423 1.00 91.88 93 ILE A C 1
ATOM 740 O O . ILE A 1 93 ? 13.833 -4.617 2.048 1.00 91.88 93 ILE A O 1
ATOM 744 N N . TRP A 1 94 ? 11.633 -4.341 1.674 1.00 88.62 94 TRP A N 1
ATOM 745 C CA . TRP A 1 94 ? 11.653 -4.897 0.322 1.00 88.62 94 TRP A CA 1
ATOM 746 C C . TRP A 1 94 ? 12.542 -4.081 -0.619 1.00 88.62 94 TRP A C 1
ATOM 748 O O . TRP A 1 94 ? 13.415 -4.660 -1.264 1.00 88.62 94 TRP A O 1
ATOM 758 N N . GLU A 1 95 ? 12.402 -2.754 -0.621 1.00 89.31 95 GLU A N 1
ATOM 759 C CA . GLU A 1 95 ? 13.268 -1.859 -1.403 1.00 89.31 95 GLU A CA 1
ATOM 760 C C . GLU A 1 95 ? 14.742 -1.985 -0.996 1.00 89.31 95 GLU A C 1
ATOM 762 O O . GLU A 1 95 ? 15.634 -2.071 -1.839 1.00 89.31 95 GLU A O 1
ATOM 767 N N . TYR A 1 96 ? 15.024 -2.089 0.304 1.00 89.00 96 TYR A N 1
ATOM 768 C CA . TYR A 1 96 ? 16.387 -2.294 0.791 1.00 89.00 96 TYR A CA 1
ATOM 769 C C . TYR A 1 96 ? 16.983 -3.636 0.336 1.00 89.00 96 TYR A C 1
ATOM 771 O O . TYR A 1 96 ? 18.160 -3.711 -0.024 1.00 89.00 96 TYR A O 1
ATOM 779 N N . LEU A 1 97 ? 16.187 -4.7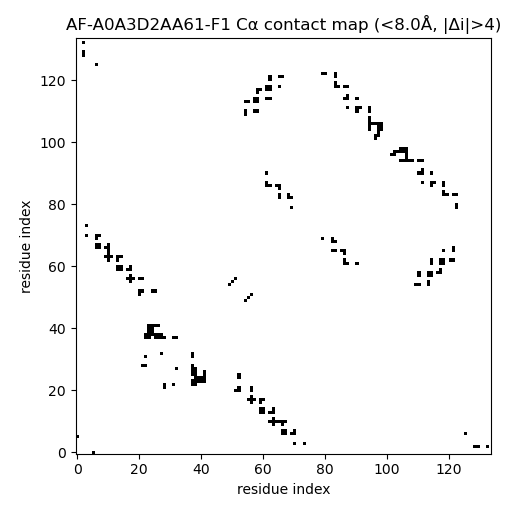08 0.331 1.00 89.06 97 LEU A N 1
ATOM 780 C CA . LEU A 1 97 ? 16.626 -6.018 -0.153 1.00 89.06 97 LEU A CA 1
ATOM 781 C C . LEU A 1 97 ? 16.883 -6.012 -1.666 1.00 89.06 97 LEU A C 1
ATOM 783 O O . LEU A 1 97 ? 17.848 -6.639 -2.111 1.00 89.06 97 LEU A O 1
ATOM 787 N N . GLN A 1 98 ? 16.081 -5.272 -2.436 1.00 89.31 98 GLN A N 1
ATOM 788 C CA . GLN A 1 98 ? 16.342 -5.030 -3.857 1.00 89.31 98 GLN A CA 1
ATOM 789 C C . GLN A 1 98 ? 17.641 -4.236 -4.054 1.00 89.31 98 GLN A C 1
ATOM 791 O O . GLN A 1 98 ? 18.481 -4.631 -4.859 1.00 89.31 98 GLN A O 1
ATOM 796 N N . TYR A 1 99 ? 17.872 -3.188 -3.253 1.00 88.56 99 TYR A N 1
ATOM 797 C CA . TYR A 1 99 ? 19.101 -2.383 -3.298 1.00 88.56 99 TYR A CA 1
ATOM 798 C C . TYR A 1 99 ? 20.361 -3.221 -3.042 1.00 88.56 99 TYR A C 1
ATOM 800 O O . TYR A 1 99 ? 21.411 -3.001 -3.643 1.00 88.56 99 TYR A O 1
ATOM 808 N N . LYS A 1 100 ? 20.267 -4.210 -2.147 1.00 90.00 100 LYS A N 1
ATOM 809 C CA . LYS A 1 100 ? 21.357 -5.148 -1.847 1.00 90.00 100 LYS A CA 1
ATOM 810 C C . LYS A 1 100 ? 21.524 -6.266 -2.880 1.00 90.00 100 LYS A C 1
ATOM 812 O O . LYS A 1 100 ? 22.460 -7.049 -2.749 1.00 90.00 100 LYS A O 1
ATOM 817 N N . GLY A 1 101 ? 20.652 -6.346 -3.885 1.00 86.38 101 GLY A N 1
ATOM 818 C CA . GLY A 1 101 ? 20.700 -7.367 -4.931 1.00 86.38 101 GLY A CA 1
ATOM 819 C C . GLY A 1 101 ? 20.211 -8.748 -4.488 1.00 86.38 101 GLY A C 1
ATOM 820 O O . GLY A 1 101 ? 20.404 -9.717 -5.217 1.00 86.38 101 GLY A O 1
ATOM 821 N N . PHE A 1 102 ? 19.571 -8.866 -3.316 1.00 85.88 102 PHE A N 1
ATOM 822 C CA . PHE A 1 102 ? 18.953 -10.128 -2.887 1.00 85.88 102 PHE A CA 1
ATOM 823 C C . PHE A 1 102 ? 17.674 -10.436 -3.670 1.00 85.88 102 PHE A C 1
ATOM 825 O O . PHE A 1 102 ? 17.294 -11.598 -3.800 1.00 85.88 102 PHE A O 1
ATOM 832 N N . LEU A 1 103 ? 16.997 -9.396 -4.160 1.00 83.06 103 LEU A N 1
ATOM 833 C CA . LEU A 1 103 ? 15.732 -9.487 -4.878 1.00 83.06 103 LEU A CA 1
ATOM 834 C C . LEU A 1 103 ? 15.826 -8.676 -6.170 1.00 83.06 103 LEU A C 1
ATOM 836 O O . LEU A 1 103 ? 16.428 -7.606 -6.198 1.00 83.06 103 LEU A O 1
ATOM 840 N N . SER A 1 104 ? 15.224 -9.179 -7.246 1.00 75.25 104 SER A N 1
ATOM 841 C CA . SER A 1 104 ? 15.133 -8.445 -8.507 1.00 75.25 104 SER A CA 1
ATOM 842 C C . SER A 1 104 ? 14.157 -7.278 -8.360 1.00 75.25 104 SER A C 1
ATOM 844 O O . SER A 1 104 ? 12.975 -7.505 -8.092 1.00 75.25 104 SER A O 1
ATOM 846 N N . GLY A 1 105 ? 14.624 -6.053 -8.572 1.00 74.00 105 GLY A N 1
ATOM 847 C CA . GLY A 1 105 ? 13.784 -4.864 -8.513 1.00 74.00 105 GLY A CA 1
ATOM 848 C C . GLY A 1 105 ? 14.561 -3.582 -8.786 1.00 74.00 105 GLY A C 1
ATOM 849 O O . GLY A 1 105 ? 15.736 -3.629 -9.148 1.00 74.00 105 GLY A O 1
ATOM 850 N N . THR A 1 106 ? 13.869 -2.453 -8.677 1.00 76.94 106 THR A N 1
ATOM 851 C CA . THR A 1 106 ? 14.375 -1.119 -9.025 1.00 76.94 106 THR A CA 1
ATOM 852 C C . THR A 1 106 ? 14.997 -0.384 -7.846 1.00 76.94 106 THR A C 1
ATOM 854 O O . THR A 1 106 ? 15.792 0.520 -8.094 1.00 76.94 106 THR A O 1
ATOM 857 N N . ALA 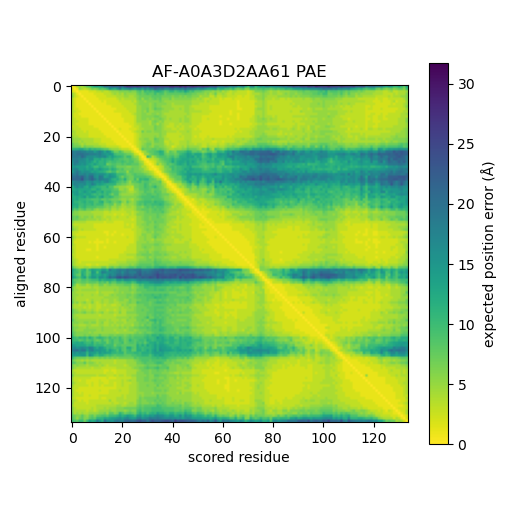A 1 107 ? 14.712 -0.803 -6.605 1.00 77.56 107 ALA A N 1
ATOM 858 C CA . ALA A 1 107 ? 15.213 -0.164 -5.390 1.00 77.56 107 ALA A CA 1
ATOM 859 C C . ALA A 1 107 ? 14.960 1.356 -5.394 1.00 77.56 107 ALA A C 1
ATOM 861 O O . ALA A 1 107 ? 15.902 2.153 -5.323 1.00 77.56 107 ALA A O 1
ATOM 862 N N . ASP A 1 108 ? 13.693 1.754 -5.532 1.00 82.44 108 ASP A N 1
ATOM 863 C CA . ASP A 1 108 ? 13.314 3.153 -5.731 1.00 82.44 108 ASP A CA 1
ATOM 864 C C . ASP A 1 108 ? 12.923 3.834 -4.410 1.00 82.44 108 ASP A C 1
ATOM 866 O O . ASP A 1 108 ? 12.096 3.375 -3.616 1.00 82.44 108 ASP A O 1
ATOM 870 N N . PHE A 1 109 ? 13.508 5.006 -4.177 1.00 86.62 109 PHE A N 1
ATOM 871 C CA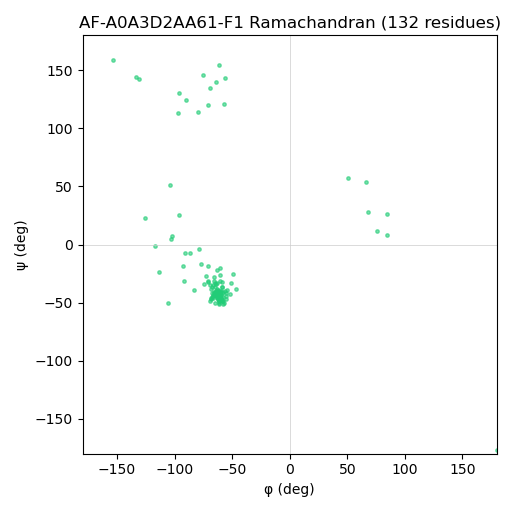 . PHE A 1 109 ? 13.138 5.862 -3.060 1.00 86.62 109 PHE A CA 1
ATOM 872 C C . PHE A 1 109 ? 11.701 6.396 -3.192 1.00 86.62 109 PHE A C 1
ATOM 874 O O . PHE A 1 109 ? 11.026 6.609 -2.181 1.00 86.62 109 PHE A O 1
ATOM 881 N N . PHE A 1 110 ? 11.209 6.604 -4.417 1.00 87.44 110 PHE A N 1
ATOM 882 C CA . PHE A 1 110 ? 9.841 7.072 -4.642 1.00 87.44 110 PHE A CA 1
ATOM 883 C C . PHE A 1 110 ? 8.791 6.041 -4.210 1.00 87.44 110 PHE A C 1
ATOM 885 O O . PHE A 1 110 ? 7.731 6.446 -3.723 1.00 87.44 110 PHE A O 1
ATOM 892 N N . ASP A 1 111 ? 9.109 4.745 -4.247 1.00 85.44 111 ASP A N 1
ATOM 893 C CA . ASP A 1 111 ? 8.233 3.684 -3.734 1.00 85.44 111 ASP A CA 1
ATOM 894 C C . ASP A 1 111 ? 8.113 3.770 -2.207 1.00 85.44 111 ASP A C 1
ATOM 896 O O . ASP A 1 111 ? 7.011 3.743 -1.650 1.00 85.44 111 ASP A O 1
ATOM 900 N N . CYS A 1 112 ? 9.228 4.037 -1.515 1.00 88.12 112 CYS A N 1
ATOM 901 C CA . CYS A 1 112 ? 9.223 4.315 -0.076 1.00 88.12 112 CYS A CA 1
ATOM 902 C C . CYS A 1 112 ? 8.327 5.517 0.277 1.00 88.12 112 CYS A C 1
ATOM 904 O O . CYS A 1 112 ? 7.581 5.487 1.264 1.00 88.12 112 CYS A O 1
ATOM 906 N N . LEU A 1 113 ? 8.369 6.574 -0.542 1.00 90.81 113 LEU A N 1
ATOM 907 C CA . LEU A 1 113 ? 7.505 7.741 -0.376 1.00 90.81 113 LEU A CA 1
ATOM 908 C C . LEU A 1 113 ? 6.033 7.381 -0.618 1.00 90.81 113 LEU A C 1
ATOM 910 O O . LEU A 1 113 ? 5.175 7.776 0.177 1.00 90.81 113 LEU A O 1
ATOM 914 N N . ALA A 1 114 ? 5.735 6.594 -1.654 1.00 90.94 114 ALA A N 1
ATOM 915 C CA . ALA A 1 114 ? 4.387 6.120 -1.955 1.00 90.94 114 ALA A CA 1
ATOM 916 C C . ALA A 1 114 ? 3.790 5.317 -0.786 1.00 90.94 114 ALA A C 1
ATOM 918 O O . ALA A 1 114 ? 2.641 5.564 -0.401 1.00 90.94 114 ALA A O 1
ATOM 919 N N . TYR A 1 115 ? 4.576 4.446 -0.141 1.00 92.75 115 TYR A N 1
ATOM 920 C CA . TYR A 1 115 ? 4.156 3.730 1.070 1.00 92.75 115 TYR A CA 1
ATOM 921 C C . TYR A 1 115 ? 3.829 4.690 2.222 1.00 92.75 115 TYR A C 1
ATOM 923 O O . TYR A 1 115 ? 2.805 4.543 2.897 1.00 92.75 115 TYR A O 1
ATOM 931 N N . GLY A 1 116 ? 4.659 5.717 2.429 1.00 92.44 116 GLY A N 1
ATOM 932 C CA . GLY A 1 116 ? 4.416 6.754 3.434 1.00 92.44 116 GLY A CA 1
ATOM 933 C C . GLY A 1 116 ? 3.095 7.496 3.204 1.00 92.44 116 GLY A C 1
ATOM 934 O O . GLY A 1 116 ? 2.273 7.615 4.120 1.00 92.44 116 GLY A O 1
ATOM 935 N N . VAL A 1 117 ? 2.840 7.932 1.966 1.00 94.25 117 VAL A N 1
ATOM 936 C CA . VAL A 1 117 ? 1.588 8.612 1.590 1.00 94.25 117 VAL A CA 1
ATOM 937 C C . VAL A 1 117 ? 0.384 7.673 1.748 1.00 94.25 117 VAL A C 1
ATOM 939 O O . VAL A 1 117 ? -0.658 8.095 2.263 1.00 94.25 117 VAL A O 1
ATOM 942 N N . ALA A 1 118 ? 0.515 6.395 1.380 1.00 93.94 118 ALA A N 1
ATOM 943 C CA . ALA A 1 118 ? -0.521 5.378 1.572 1.00 93.94 118 ALA A CA 1
ATOM 944 C C . ALA A 1 118 ? -0.889 5.201 3.048 1.00 93.94 118 ALA A C 1
ATOM 946 O O . ALA A 1 118 ? -2.073 5.214 3.399 1.00 93.94 118 ALA A O 1
ATOM 947 N N . SER A 1 119 ? 0.116 5.112 3.921 1.00 94.06 119 SER A N 1
ATOM 948 C CA . SER A 1 119 ? -0.059 4.964 5.368 1.00 94.06 119 SER A CA 1
ATOM 949 C C . SER A 1 119 ? -0.802 6.152 5.985 1.00 94.06 119 SER A C 1
ATOM 951 O O . SER A 1 119 ? -1.797 5.968 6.695 1.00 94.06 119 SER A O 1
ATOM 953 N N . ILE A 1 120 ? -0.389 7.381 5.649 1.00 94.62 120 ILE A N 1
ATOM 954 C CA . ILE A 1 120 ? -1.043 8.610 6.125 1.00 94.62 120 ILE A CA 1
ATOM 955 C C . ILE A 1 120 ? -2.493 8.666 5.633 1.00 94.62 120 ILE A C 1
ATOM 957 O O . ILE A 1 120 ? -3.414 8.927 6.412 1.00 94.62 120 ILE A O 1
ATOM 961 N N . THR A 1 121 ? -2.716 8.370 4.350 1.00 94.44 121 THR A N 1
ATOM 962 C CA . THR A 1 121 ? -4.052 8.393 3.740 1.00 94.44 121 THR A CA 1
ATOM 963 C C . THR A 1 121 ? -4.976 7.373 4.403 1.00 94.44 121 THR A C 1
ATOM 965 O O . THR A 1 121 ? -6.118 7.696 4.751 1.00 94.44 121 THR A O 1
ATOM 968 N N . ALA A 1 122 ? -4.479 6.158 4.643 1.00 92.75 122 ALA A N 1
ATOM 969 C CA . ALA A 1 122 ? -5.224 5.112 5.327 1.00 92.75 122 ALA A CA 1
ATOM 970 C C . ALA A 1 122 ? -5.598 5.524 6.757 1.00 92.75 122 ALA A C 1
ATOM 972 O O . ALA A 1 122 ? -6.756 5.375 7.156 1.00 92.75 122 ALA A O 1
ATOM 973 N N . LEU A 1 123 ? -4.661 6.113 7.505 1.00 92.31 123 LEU A N 1
ATOM 974 C CA . LEU A 1 123 ? -4.902 6.580 8.869 1.00 92.31 123 LEU A CA 1
ATOM 975 C C . LEU A 1 123 ? -5.940 7.715 8.919 1.00 92.31 123 LEU A C 1
ATOM 977 O O . LEU A 1 123 ? -6.834 7.707 9.771 1.00 92.31 123 LEU A O 1
ATOM 981 N N . CYS A 1 124 ? -5.875 8.665 7.984 1.00 92.12 124 CYS A N 1
ATOM 982 C CA . CYS A 1 124 ? -6.846 9.754 7.863 1.00 92.12 124 CYS A CA 1
ATOM 983 C C . CYS A 1 124 ? -8.265 9.231 7.596 1.00 92.12 124 CYS A C 1
ATOM 985 O O . CYS A 1 124 ? -9.217 9.617 8.284 1.00 92.12 124 CYS A O 1
ATOM 987 N N . ILE A 1 125 ? -8.415 8.320 6.629 1.00 91.06 125 ILE A N 1
ATOM 988 C CA . ILE A 1 125 ? -9.710 7.716 6.286 1.00 91.06 125 ILE A CA 1
ATOM 989 C C . ILE A 1 125 ? -10.240 6.877 7.448 1.00 91.06 125 ILE A C 1
ATOM 991 O O . ILE A 1 125 ? -11.423 6.976 7.788 1.00 91.06 125 ILE A O 1
ATOM 995 N N . TYR A 1 126 ? -9.378 6.099 8.100 1.00 88.38 126 TYR A N 1
ATOM 996 C CA . TYR A 1 126 ? -9.735 5.320 9.279 1.00 88.38 126 TYR A CA 1
ATOM 997 C C . TYR A 1 126 ? -10.270 6.211 10.406 1.00 88.38 126 TYR A C 1
ATOM 999 O O . TYR A 1 126 ? -11.379 5.987 10.895 1.00 88.38 126 TYR A O 1
ATOM 1007 N N . ASN A 1 127 ? -9.540 7.271 10.767 1.00 88.31 127 ASN A N 1
ATOM 1008 C CA . ASN A 1 127 ? -9.944 8.204 11.819 1.00 88.31 127 ASN A CA 1
ATOM 1009 C C . ASN A 1 127 ? -11.269 8.902 11.489 1.00 88.31 127 ASN A C 1
ATOM 1011 O O . ASN A 1 127 ? -12.142 9.018 12.353 1.00 88.31 127 ASN A O 1
ATOM 1015 N N . LYS A 1 128 ? -11.459 9.321 10.233 1.00 88.38 128 LYS A N 1
ATOM 1016 C CA . LYS A 1 128 ? -12.717 9.920 9.764 1.00 88.38 128 LYS A CA 1
ATOM 1017 C C . LYS A 1 128 ? -13.883 8.932 9.839 1.00 88.38 128 LYS A C 1
ATOM 1019 O O . LYS A 1 128 ? -14.967 9.295 10.290 1.00 88.38 128 LYS A O 1
ATOM 1024 N N . THR A 1 129 ? -13.667 7.684 9.430 1.00 85.56 129 THR A N 1
ATOM 1025 C CA . THR A 1 129 ? -14.698 6.633 9.446 1.00 85.56 129 THR A CA 1
ATOM 1026 C C . THR A 1 129 ? -15.064 6.235 10.872 1.00 85.56 129 THR A C 1
ATOM 1028 O O . THR A 1 129 ? -16.241 6.050 11.168 1.00 85.56 129 THR A O 1
ATOM 1031 N N . LYS A 1 130 ? -14.075 6.171 11.771 1.00 82.56 130 LYS A N 1
ATOM 1032 C CA . LYS A 1 130 ? -14.276 5.938 13.203 1.00 82.56 130 LYS A CA 1
ATOM 1033 C C . LYS A 1 130 ? -15.122 7.043 13.836 1.00 82.56 130 LYS A C 1
ATOM 1035 O O . LYS A 1 130 ? -16.114 6.731 14.478 1.00 82.56 130 LYS A O 1
ATOM 1040 N N . ARG A 1 131 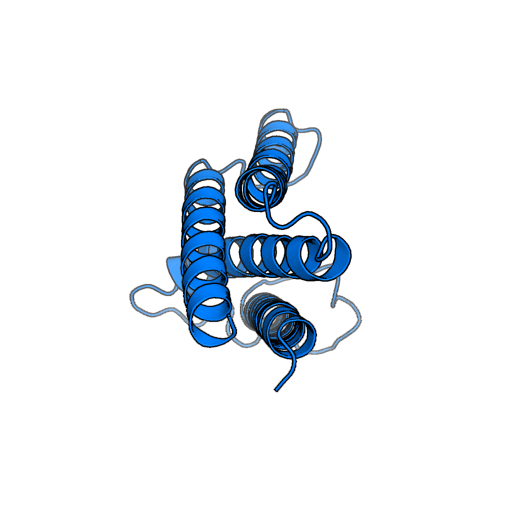? -14.779 8.320 13.612 1.00 82.12 131 ARG A N 1
ATOM 1041 C CA . ARG A 1 131 ? -15.530 9.473 14.155 1.00 82.12 131 ARG A CA 1
ATOM 1042 C C . ARG A 1 131 ? -16.994 9.506 13.718 1.00 82.12 131 ARG A C 1
ATOM 1044 O O . ARG A 1 131 ? -17.827 9.969 14.472 1.00 82.12 131 ARG A O 1
ATOM 1051 N N . ARG A 1 132 ? -17.309 9.030 12.509 1.00 80.00 132 ARG A N 1
ATOM 1052 C CA . ARG A 1 132 ? -18.688 8.981 11.989 1.00 80.00 132 ARG A CA 1
ATOM 1053 C C . ARG A 1 132 ? -19.539 7.844 12.562 1.00 80.00 132 ARG A C 1
ATOM 1055 O O . ARG A 1 132 ? -20.742 7.843 12.336 1.00 80.00 132 ARG A O 1
ATOM 1062 N N . LYS A 1 133 ? -18.916 6.837 13.181 1.00 70.94 133 LYS A N 1
ATOM 1063 C CA . LYS A 1 133 ? -19.583 5.625 13.689 1.00 70.94 133 LYS A CA 1
ATOM 1064 C C . LYS A 1 133 ? -19.479 5.469 15.212 1.00 70.94 133 LYS A C 1
ATOM 1066 O O . LYS A 1 133 ? -19.969 4.469 15.728 1.00 70.94 133 LYS A O 1
ATOM 1071 N N . SER A 1 134 ? -18.796 6.399 15.880 1.00 60.81 134 SER A N 1
ATOM 1072 C CA . SER A 1 134 ? -18.801 6.571 17.335 1.00 60.81 134 SER A CA 1
ATOM 1073 C C . SER A 1 134 ? -19.934 7.496 17.736 1.00 60.81 134 SER A C 1
ATOM 1075 O O . SER A 1 134 ? -20.306 7.395 18.920 1.00 60.81 134 SER A O 1
#

Foldseek 3Di:
DDLLVVLLCLLVVLQVLLVVLQQQADDPDPVCPVPPPGNVCNPPDDVCVCCSNPQSSLLSNLLSQLSVQCSVPVVCVVCSLVSLVVSLVVQLVVLVCCVVVVDPDDSDPSSSVSSVVSSVVSVVVSVVSVVVVD

Radius of gyration: 16.17 Å; Cα contacts (8 Å, |Δi|>4): 147; chains: 1; bounding box: 44×30×45 Å

Mean predicted aligned error: 6.51 Å

Nearest PDB structures (foldseek):
  1o5h-assembly1_B  TM=2.716E-01  e=3.326E+00  Thermotoga maritima

Solvent-accessible surface area (backbone atoms only — not comparable to full-atom values): 7168 Å² total; per-residue (Å²): 132,60,69,57,58,56,31,48,48,52,16,51,53,30,41,52,49,23,52,48,50,48,44,37,42,40,75,86,47,76,95,50,66,87,48,88,76,63,19,79,48,46,86,61,85,56,95,67,43,65,49,60,66,60,42,42,33,52,19,24,45,28,28,17,47,28,29,47,47,50,46,75,49,53,92,50,69,91,45,53,69,59,49,25,44,50,34,31,54,53,50,42,51,51,34,52,38,19,64,71,64,79,39,95,67,84,45,51,70,66,54,48,50,29,19,48,53,19,28,54,52,46,52,52,51,49,53,54,54,49,68,76,74,109

Sequence (134 aa):
MDLRKTLAIHAVISLVLGITIYYLFRMSVILLAWVPGNAVLANISFPGDSIIRFYLPDFLWCYALCFSLFCIYLPSFKRAPIYSLVGVVYGCIWEYLQYKGFLSGTADFFDCLAYGVASITALCIYNKTKRRKS